Protein AF-A0A0P7U603-F1 (afdb_monomer_lite)

Sequence (77 aa):
KGKKEKKHKRKKDKKSKADSESSGPVQISKYLKEKKKGGKYSMISGKRIKMKVKKSKKDKQRDKNRAELLEFLNSAL

pLDDT: mean 74.29, std 16.14, range [47.19, 97.19]

Organism: Scleropages formosus (NCBI:txid113540)

Radius of gyration: 22.75 Å; chains: 1; bounding box: 64×42×39 Å

Structure (mmCIF, N/CA/C/O backbone):
data_AF-A0A0P7U603-F1
#
_entry.id   AF-A0A0P7U603-F1
#
loop_
_atom_site.group_PDB
_atom_site.id
_atom_site.type_symbol
_atom_site.label_atom_id
_atom_site.label_alt_id
_atom_site.label_comp_id
_atom_site.label_asym_id
_atom_site.label_entity_id
_atom_site.label_seq_id
_atom_site.pdbx_PDB_ins_code
_atom_site.Cartn_x
_atom_site.Cartn_y
_atom_site.Cartn_z
_atom_site.occupancy
_atom_site.B_iso_or_equiv
_atom_site.auth_seq_id
_atom_site.auth_comp_id
_atom_site.auth_asym_id
_atom_site.auth_atom_id
_atom_site.pdbx_PDB_model_num
ATOM 1 N N . LYS A 1 1 ? -51.353 -28.398 -1.929 1.00 48.44 1 LYS A N 1
ATOM 2 C CA . LYS A 1 1 ? -50.260 -29.390 -2.109 1.00 48.44 1 LYS A CA 1
ATOM 3 C C . LYS A 1 1 ? -49.046 -28.684 -2.715 1.00 48.44 1 LYS A C 1
ATOM 5 O O . LYS A 1 1 ? -49.230 -28.009 -3.714 1.00 48.44 1 LYS A O 1
ATOM 10 N N . GLY A 1 2 ? -47.852 -28.820 -2.117 1.00 47.84 2 GLY A N 1
ATOM 11 C CA . GLY A 1 2 ? -46.572 -28.451 -2.749 1.00 47.84 2 GLY A CA 1
ATOM 12 C C . GLY A 1 2 ? -45.691 -27.431 -2.011 1.00 47.84 2 GLY A C 1
ATOM 13 O O . GLY A 1 2 ? -45.360 -26.395 -2.578 1.00 47.84 2 GLY A O 1
ATOM 14 N N . LYS A 1 3 ? -45.258 -27.712 -0.772 1.00 53.16 3 LYS A N 1
ATOM 15 C CA . LYS A 1 3 ? -44.118 -26.998 -0.164 1.00 53.16 3 LYS A CA 1
ATOM 16 C C . LYS A 1 3 ? -42.833 -27.457 -0.873 1.00 53.16 3 LYS A C 1
ATOM 18 O O . LYS A 1 3 ? -42.449 -28.614 -0.749 1.00 53.16 3 LYS A O 1
ATOM 23 N N . LYS A 1 4 ? -42.173 -26.575 -1.635 1.00 62.16 4 LYS A N 1
ATOM 24 C CA . LYS A 1 4 ? -40.827 -26.829 -2.186 1.00 62.16 4 LYS A CA 1
ATOM 25 C C . LYS A 1 4 ? -39.800 -26.700 -1.060 1.00 62.16 4 LYS A C 1
ATOM 27 O O . LYS A 1 4 ? -39.376 -25.598 -0.715 1.00 62.16 4 LYS A O 1
ATOM 32 N N . GLU A 1 5 ? -39.416 -27.828 -0.479 1.00 61.03 5 GLU A N 1
ATOM 33 C CA . GLU A 1 5 ? -38.339 -27.896 0.506 1.00 61.03 5 GLU A CA 1
ATOM 34 C C . GLU A 1 5 ? -36.993 -27.546 -0.147 1.00 61.03 5 GLU A C 1
ATOM 36 O O . GLU A 1 5 ? -36.577 -28.124 -1.156 1.00 61.03 5 GLU A O 1
ATOM 41 N N . LYS A 1 6 ? -36.303 -26.547 0.415 1.00 64.19 6 LYS A N 1
ATOM 42 C CA . LYS A 1 6 ? -34.973 -26.126 -0.033 1.00 64.19 6 LYS A CA 1
ATOM 43 C C . LYS A 1 6 ? -33.958 -27.173 0.429 1.00 64.19 6 LYS A C 1
ATOM 45 O O . LYS A 1 6 ? -33.608 -27.219 1.602 1.00 64.19 6 LYS A O 1
ATOM 50 N N . LYS A 1 7 ? -33.480 -28.009 -0.499 1.00 61.91 7 LYS A N 1
ATOM 51 C CA . LYS A 1 7 ? -32.443 -29.022 -0.242 1.00 61.91 7 LYS A CA 1
ATOM 52 C C . LYS A 1 7 ? -31.224 -28.389 0.442 1.00 61.91 7 LYS A C 1
ATOM 54 O O . LYS A 1 7 ? -30.576 -27.502 -0.118 1.00 61.91 7 LYS A O 1
ATOM 59 N N . HIS A 1 8 ? -30.890 -28.872 1.637 1.00 58.94 8 HIS A N 1
ATOM 60 C CA . HIS A 1 8 ? -29.653 -28.524 2.328 1.00 58.94 8 HIS A CA 1
ATOM 61 C C . HIS A 1 8 ? -28.447 -28.958 1.479 1.00 58.94 8 HIS A C 1
ATOM 63 O O . HIS A 1 8 ? -28.272 -30.137 1.170 1.00 58.94 8 HIS A O 1
ATOM 69 N N . LYS A 1 9 ? -27.605 -27.995 1.085 1.00 62.88 9 LYS A N 1
ATOM 70 C CA . LYS A 1 9 ? -26.319 -28.274 0.433 1.00 62.88 9 LYS A CA 1
ATOM 71 C C . LYS A 1 9 ? -25.427 -29.029 1.423 1.00 62.88 9 LYS A C 1
ATOM 73 O O . LYS A 1 9 ? -25.107 -28.504 2.488 1.00 62.88 9 LYS A O 1
ATOM 78 N N . ARG A 1 10 ? -25.037 -30.257 1.069 1.00 61.38 10 ARG A N 1
ATOM 79 C CA . ARG A 1 10 ? -24.108 -31.087 1.850 1.00 61.38 10 ARG A CA 1
ATOM 80 C C . ARG A 1 10 ? -22.782 -30.343 2.042 1.00 61.38 10 ARG A C 1
ATOM 82 O O . ARG A 1 10 ? -22.240 -29.779 1.089 1.00 61.38 10 ARG A O 1
ATOM 89 N N . LYS A 1 11 ? -22.263 -30.335 3.273 1.00 59.41 11 LYS A N 1
ATOM 90 C CA . LYS A 1 11 ? -20.898 -29.880 3.561 1.00 59.41 11 LYS A CA 1
ATOM 91 C C . LYS A 1 11 ? -19.937 -30.866 2.896 1.00 59.41 11 LYS A C 1
ATOM 93 O O . LYS A 1 11 ? -20.006 -32.056 3.162 1.00 59.41 11 LYS A O 1
ATOM 98 N N . LYS A 1 12 ? -19.078 -30.372 2.003 1.00 57.97 12 LYS A N 1
ATOM 99 C CA . LYS A 1 12 ? -17.973 -31.154 1.441 1.00 57.97 12 LYS A CA 1
ATOM 100 C C . LYS A 1 12 ? -16.925 -31.322 2.537 1.00 57.97 12 LYS A C 1
ATOM 102 O O . LYS A 1 12 ? -16.363 -30.320 2.987 1.00 57.97 12 LYS A O 1
ATOM 107 N N . ASP A 1 13 ? -16.694 -32.558 2.959 1.00 52.47 13 ASP A N 1
ATOM 108 C CA . ASP A 1 13 ? -15.683 -32.894 3.955 1.00 52.47 13 ASP A CA 1
ATOM 109 C C . ASP A 1 13 ? -14.302 -32.417 3.494 1.00 52.47 13 ASP A C 1
ATOM 111 O O . ASP A 1 13 ? -13.828 -32.720 2.392 1.00 52.47 13 ASP A O 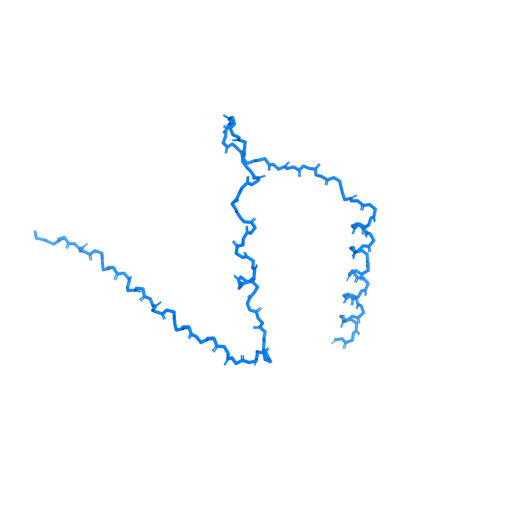1
ATOM 115 N N . LYS A 1 14 ? -13.662 -31.598 4.333 1.00 55.44 14 LYS A N 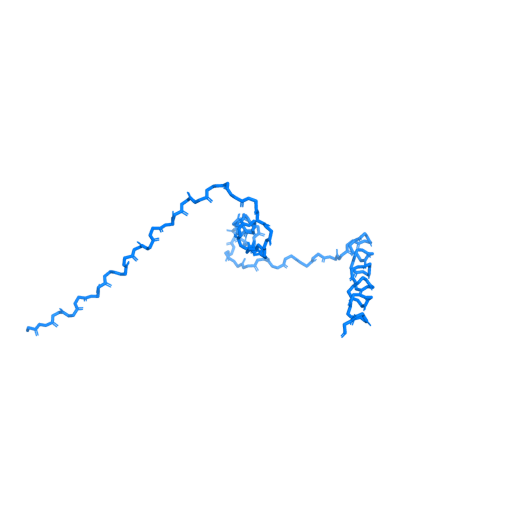1
ATOM 116 C CA . LYS A 1 14 ? -12.291 -31.137 4.117 1.00 55.44 14 LYS A CA 1
ATOM 117 C C . LYS A 1 14 ? -11.355 -32.259 4.539 1.00 55.44 14 LYS A C 1
ATOM 119 O O . LYS A 1 14 ? -11.072 -32.418 5.719 1.00 55.44 14 LYS A O 1
ATOM 124 N N . LYS A 1 15 ? -10.862 -33.006 3.553 1.00 51.50 15 LYS A N 1
ATOM 125 C CA . LYS A 1 15 ? -9.770 -33.967 3.712 1.00 51.50 15 LYS A CA 1
ATOM 126 C C . LYS A 1 15 ? -8.554 -33.234 4.297 1.00 51.50 15 LYS A C 1
ATOM 128 O O . LYS A 1 15 ? -7.945 -32.404 3.621 1.00 51.50 15 LYS A O 1
ATOM 133 N N . SER A 1 16 ? -8.237 -33.494 5.561 1.00 54.03 16 SER A N 1
ATOM 134 C CA . SER A 1 16 ? -6.999 -33.062 6.206 1.00 54.03 16 SER A CA 1
ATOM 135 C C . SER A 1 16 ? -5.858 -33.922 5.674 1.00 54.03 16 SER A C 1
ATOM 137 O O . SER A 1 16 ? -5.571 -34.987 6.209 1.00 54.03 16 SER A O 1
ATOM 139 N N . LYS A 1 17 ? -5.227 -33.481 4.584 1.00 52.41 17 LYS A N 1
ATOM 140 C CA . LYS A 1 17 ? -3.872 -33.924 4.258 1.00 52.41 17 LYS A CA 1
ATOM 141 C C . LYS A 1 17 ? -2.907 -32.928 4.888 1.00 52.41 17 LYS A C 1
ATOM 143 O O . LYS A 1 17 ? -2.653 -31.860 4.331 1.00 52.41 17 LYS A O 1
ATOM 148 N N . ALA A 1 18 ? -2.503 -33.245 6.113 1.00 53.88 18 ALA A N 1
ATOM 149 C CA . ALA A 1 18 ? -1.212 -32.821 6.623 1.00 53.88 18 ALA A CA 1
ATOM 150 C C . ALA A 1 18 ? -0.127 -33.545 5.807 1.00 53.88 18 ALA A C 1
ATOM 152 O O . ALA A 1 18 ? -0.373 -34.638 5.299 1.00 53.88 18 ALA A O 1
ATOM 153 N N . ASP A 1 19 ? 1.014 -32.885 5.654 1.00 49.41 19 ASP A N 1
ATOM 154 C CA . ASP A 1 19 ? 2.277 -33.476 5.209 1.00 49.41 19 ASP A CA 1
ATOM 155 C C . ASP A 1 19 ? 2.338 -33.989 3.766 1.00 49.41 19 ASP A C 1
ATOM 157 O O . ASP A 1 19 ? 2.368 -35.177 3.470 1.00 49.41 19 ASP A O 1
ATOM 161 N N . SER A 1 20 ? 2.449 -33.040 2.837 1.00 47.19 20 SER A N 1
ATOM 162 C CA . SER A 1 20 ? 3.347 -33.221 1.696 1.00 47.19 20 SER A CA 1
ATOM 163 C C . SER A 1 20 ? 3.887 -31.855 1.293 1.00 47.19 20 SER A C 1
ATOM 165 O O . SER A 1 20 ? 3.115 -30.959 0.938 1.00 47.19 20 SER A O 1
ATOM 167 N N . GLU A 1 21 ? 5.198 -31.702 1.413 1.00 57.44 21 GLU A N 1
ATOM 168 C CA . GLU A 1 21 ? 6.031 -30.592 0.952 1.00 57.44 21 GLU A CA 1
ATOM 169 C C . GLU A 1 21 ? 5.445 -29.900 -0.293 1.00 57.44 21 GLU A C 1
ATOM 171 O O . GLU A 1 21 ? 5.379 -30.467 -1.383 1.00 57.44 21 GLU A O 1
ATOM 176 N N . SER A 1 22 ? 4.928 -28.677 -0.135 1.00 55.50 22 SER A N 1
ATOM 177 C CA . SER A 1 22 ? 4.227 -27.997 -1.226 1.00 55.50 22 SER A CA 1
ATOM 178 C C . SER A 1 22 ? 5.207 -27.224 -2.109 1.00 55.50 22 SER A C 1
ATOM 180 O O . SER A 1 22 ? 5.402 -26.025 -1.913 1.00 55.50 22 SER A O 1
ATOM 182 N N . SER A 1 23 ? 5.759 -27.887 -3.124 1.00 62.22 23 SER A N 1
ATOM 183 C CA . SER A 1 23 ? 6.456 -27.262 -4.266 1.00 62.22 23 SER A CA 1
ATOM 184 C C . SER A 1 23 ? 5.468 -26.583 -5.247 1.00 62.22 23 SER A C 1
ATOM 186 O O . SER A 1 23 ? 5.565 -26.697 -6.464 1.00 62.22 23 SER A O 1
ATOM 188 N N . GLY A 1 24 ? 4.428 -25.918 -4.730 1.00 69.81 24 GLY A N 1
ATOM 189 C CA . GLY A 1 24 ? 3.346 -25.363 -5.546 1.00 69.81 24 GLY A CA 1
ATOM 190 C C . GLY A 1 24 ? 2.710 -24.109 -4.942 1.00 69.81 24 GLY A C 1
ATOM 191 O O . GLY A 1 24 ? 2.846 -23.861 -3.741 1.00 69.81 24 GLY A O 1
ATOM 192 N N . PRO A 1 25 ? 2.008 -23.300 -5.758 1.00 80.12 25 PRO A N 1
ATOM 193 C CA . PRO A 1 25 ? 1.476 -22.006 -5.344 1.00 80.12 25 PRO A CA 1
ATOM 194 C C . PRO A 1 25 ? 0.508 -22.154 -4.165 1.00 80.12 25 PRO A C 1
ATOM 196 O O . PRO A 1 25 ? -0.529 -22.816 -4.250 1.00 80.12 25 PRO A O 1
ATOM 199 N N . VAL A 1 26 ? 0.849 -21.523 -3.039 1.00 81.25 26 VAL A N 1
ATOM 200 C CA . VAL A 1 26 ? 0.076 -21.651 -1.802 1.00 81.25 26 VAL A CA 1
ATOM 201 C C . VAL A 1 26 ? -1.065 -20.637 -1.759 1.00 81.25 26 VAL A C 1
ATOM 203 O O . VAL A 1 26 ? -0.894 -19.446 -2.009 1.00 81.25 26 VAL A O 1
ATOM 206 N N . GLN A 1 27 ? -2.255 -21.098 -1.371 1.00 84.44 27 GLN A N 1
ATOM 207 C CA . GLN A 1 27 ? -3.419 -20.234 -1.208 1.00 84.44 27 GLN A CA 1
ATOM 208 C C . GLN A 1 27 ? -3.226 -19.268 -0.024 1.00 84.44 27 GLN A C 1
ATOM 210 O O . GLN A 1 27 ? -3.164 -19.686 1.132 1.00 84.44 27 GLN A O 1
ATOM 215 N N . ILE A 1 28 ? -3.218 -17.958 -0.289 1.00 76.94 28 ILE A N 1
ATOM 216 C CA . ILE A 1 28 ? -2.962 -16.894 0.708 1.00 76.94 28 ILE A CA 1
ATOM 217 C C . ILE A 1 28 ? -3.950 -16.950 1.893 1.00 76.94 28 ILE A C 1
ATOM 219 O O . ILE A 1 28 ? -3.597 -16.665 3.039 1.00 76.94 28 ILE A O 1
ATOM 223 N N . SER A 1 29 ? -5.190 -17.395 1.665 1.00 78.06 29 SER A N 1
ATOM 224 C CA . SER A 1 29 ? -6.187 -17.586 2.728 1.00 78.06 29 SER A CA 1
ATOM 225 C C . SER A 1 29 ? -5.855 -18.714 3.713 1.00 78.06 29 SER A C 1
ATOM 227 O O . SER A 1 29 ? -6.540 -18.831 4.728 1.00 78.06 29 SER A O 1
ATOM 229 N N . LYS A 1 30 ? -4.850 -19.559 3.443 1.00 81.00 30 LYS A N 1
ATOM 230 C CA . LYS A 1 30 ? -4.329 -20.549 4.401 1.00 81.00 30 LYS A CA 1
ATOM 231 C C . LYS A 1 30 ? -3.712 -19.852 5.617 1.00 81.00 30 LYS A C 1
ATOM 233 O O . LYS A 1 30 ? -3.961 -20.296 6.732 1.00 81.00 30 LYS A O 1
ATOM 238 N N . TYR A 1 31 ? -3.031 -18.726 5.394 1.00 73.69 31 TYR A N 1
ATOM 239 C CA . TYR A 1 31 ? -2.301 -17.973 6.421 1.00 73.69 31 TYR A CA 1
ATOM 240 C C . TYR A 1 31 ? -2.972 -16.639 6.799 1.00 73.69 31 TYR A C 1
ATOM 242 O O . TYR A 1 31 ? -2.713 -16.087 7.862 1.00 73.69 31 TYR A O 1
ATOM 250 N N . LEU A 1 32 ? -3.893 -16.119 5.977 1.00 66.62 32 LEU A N 1
ATOM 251 C CA . LEU A 1 32 ? -4.596 -14.849 6.222 1.00 66.62 32 LEU A CA 1
ATOM 252 C C . LEU A 1 32 ? -5.954 -15.022 6.938 1.00 66.62 32 LEU A C 1
ATOM 254 O O . LEU A 1 32 ? -6.922 -14.324 6.624 1.00 66.62 32 LEU A O 1
ATOM 258 N N . LYS A 1 33 ? -6.077 -15.968 7.877 1.00 66.19 33 LYS A N 1
ATOM 259 C CA . LYS A 1 33 ? -7.352 -16.200 8.592 1.00 66.19 33 LYS A CA 1
ATOM 260 C C . LYS A 1 33 ? -7.561 -15.273 9.792 1.00 66.19 33 LYS A C 1
ATOM 262 O O . LYS A 1 33 ? -8.703 -14.954 10.111 1.00 66.19 33 LYS A O 1
ATOM 267 N N . GLU A 1 34 ? -6.493 -14.776 10.408 1.00 60.25 34 GLU A N 1
ATOM 268 C CA . GLU A 1 34 ? -6.591 -14.184 11.753 1.00 60.25 34 GLU A CA 1
ATOM 269 C C . GLU A 1 34 ? -6.741 -12.655 11.785 1.00 60.25 34 GLU A C 1
ATOM 271 O O . GLU A 1 34 ? -7.122 -12.080 12.797 1.00 60.25 34 GLU A O 1
ATOM 276 N N . LYS A 1 35 ? -6.566 -11.947 10.661 1.00 57.41 35 LYS A N 1
ATOM 277 C CA . LYS A 1 35 ? -6.560 -10.465 10.659 1.00 57.41 35 LYS A CA 1
ATOM 278 C C . LYS A 1 35 ? -7.934 -9.780 10.571 1.00 57.41 35 LYS A C 1
ATOM 280 O O . LYS A 1 35 ? -8.001 -8.587 10.248 1.00 57.41 35 LYS A O 1
ATOM 285 N N . LYS A 1 36 ? -9.052 -10.488 10.782 1.00 56.72 36 LYS A N 1
ATOM 286 C CA . LYS A 1 36 ? -10.398 -9.938 10.488 1.00 56.72 36 LYS A CA 1
ATOM 287 C C . LYS A 1 36 ? -11.334 -9.687 11.671 1.00 56.72 36 LYS A C 1
ATOM 289 O O . LYS A 1 36 ? -12.383 -9.096 11.433 1.00 56.72 36 LYS A O 1
ATOM 294 N N . LYS A 1 37 ? -10.987 -10.017 12.914 1.00 55.12 37 LYS A N 1
ATOM 295 C CA . LYS A 1 37 ? -11.903 -9.811 14.050 1.00 55.12 37 LYS A CA 1
ATOM 296 C C . LYS A 1 37 ? -11.198 -9.035 15.164 1.00 55.12 37 LYS A C 1
ATOM 298 O O . LYS A 1 37 ? -10.384 -9.614 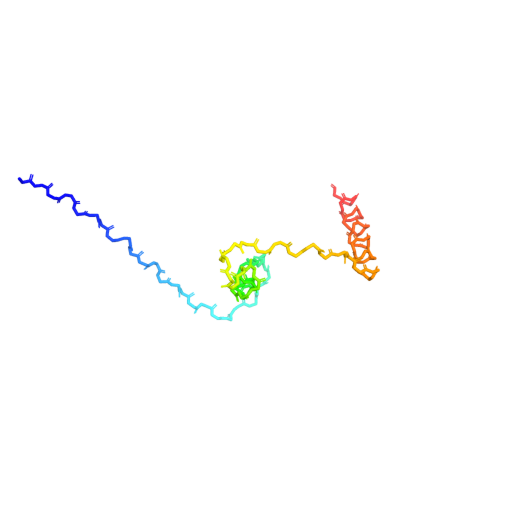15.858 1.00 55.12 37 LYS A O 1
ATOM 303 N N . GLY A 1 38 ? -11.461 -7.732 15.302 1.00 58.84 38 GLY A N 1
ATOM 304 C CA . GLY A 1 38 ? -11.109 -7.033 16.551 1.00 58.84 38 GLY A CA 1
ATOM 305 C C . GLY A 1 38 ? -10.884 -5.520 16.503 1.00 58.84 38 GLY A C 1
ATOM 306 O O . GLY A 1 38 ? -11.128 -4.867 17.501 1.00 58.84 38 GLY A O 1
ATOM 307 N N . GLY A 1 39 ? -10.459 -4.924 15.382 1.00 62.00 39 GLY A N 1
ATOM 308 C CA . GLY A 1 39 ? -9.903 -3.553 15.435 1.00 62.00 39 GLY A CA 1
ATOM 309 C C . GLY A 1 39 ? -10.558 -2.484 14.560 1.00 62.00 39 GLY A C 1
ATOM 310 O O . GLY A 1 39 ? -9.944 -1.449 14.332 1.00 62.00 39 GLY A O 1
ATOM 311 N N . LYS A 1 40 ? -11.727 -2.741 13.955 1.00 65.62 40 LYS A N 1
ATOM 312 C CA . LYS A 1 40 ? -12.230 -1.895 12.848 1.00 65.62 40 LYS A CA 1
ATOM 313 C C . LYS A 1 40 ? -13.594 -1.255 13.076 1.00 65.62 40 LYS A C 1
ATOM 315 O O . LYS A 1 40 ? -14.051 -0.574 12.167 1.00 65.62 40 LYS A O 1
ATOM 320 N N . TYR A 1 41 ? -14.238 -1.440 14.225 1.00 77.81 41 TYR A N 1
ATOM 321 C CA . TYR A 1 41 ? -15.559 -0.871 14.512 1.00 77.81 41 TYR A CA 1
ATOM 322 C C . TYR A 1 41 ? -15.528 -0.079 15.819 1.00 77.81 41 TYR A C 1
ATOM 324 O O . TYR A 1 41 ? -14.841 -0.463 16.760 1.00 77.81 41 TYR A O 1
ATOM 332 N N . SER A 1 42 ? -16.240 1.045 15.852 1.00 76.19 42 SER A N 1
ATOM 333 C CA . SER A 1 42 ? -16.447 1.854 17.053 1.00 76.19 42 SER A CA 1
ATOM 334 C C . SER A 1 42 ? -17.332 1.092 18.036 1.00 76.19 42 SER A C 1
ATOM 336 O O . SER A 1 42 ? -18.418 0.674 17.650 1.00 76.19 42 SER A O 1
ATOM 338 N N . MET A 1 43 ? -16.909 0.942 19.296 1.00 79.88 43 MET A N 1
ATOM 339 C CA . MET A 1 43 ? -17.746 0.320 20.338 1.00 79.88 43 MET A CA 1
ATOM 340 C C . MET A 1 43 ? -18.969 1.175 20.697 1.00 79.88 43 MET A C 1
ATOM 342 O O . MET A 1 43 ? -19.981 0.643 21.124 1.00 79.88 43 MET A O 1
ATOM 346 N N . ILE A 1 44 ? -18.887 2.490 20.473 1.00 81.88 44 ILE A N 1
ATOM 347 C CA . ILE A 1 44 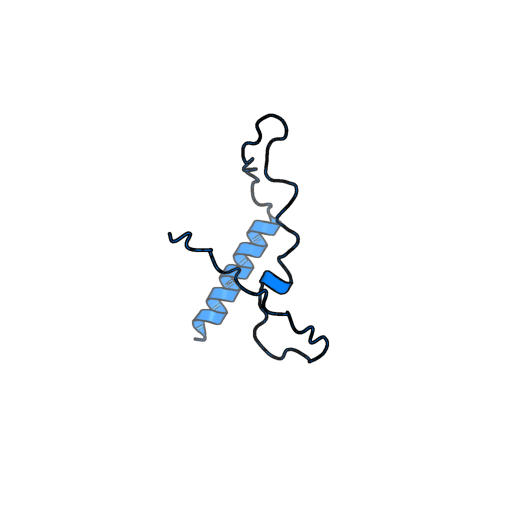? -19.954 3.444 20.794 1.00 81.88 44 ILE A CA 1
ATOM 348 C C . ILE A 1 44 ? -21.007 3.484 19.678 1.00 81.88 44 ILE A C 1
ATOM 350 O O . ILE A 1 44 ? -22.199 3.470 19.949 1.00 81.88 44 ILE A O 1
ATOM 354 N N . SER A 1 45 ? -20.581 3.533 18.409 1.00 82.38 45 SER A N 1
ATOM 355 C CA . SER A 1 45 ? -21.497 3.738 17.268 1.00 82.38 45 SER A CA 1
ATOM 356 C C . SER A 1 45 ? -21.669 2.529 16.348 1.00 82.38 45 SER A C 1
ATOM 358 O O . SER A 1 45 ? -22.437 2.597 15.391 1.00 82.38 45 SER A O 1
ATOM 360 N N . GLY A 1 46 ? -20.884 1.464 16.526 1.00 85.12 46 GLY A N 1
ATOM 361 C CA . GLY A 1 46 ? -20.843 0.316 15.613 1.00 85.12 46 GLY A CA 1
ATOM 362 C C . GLY A 1 46 ? -20.308 0.632 14.209 1.00 85.12 46 GLY A C 1
ATOM 363 O O . GLY A 1 46 ? -20.150 -0.271 13.388 1.00 85.12 46 GLY A O 1
ATOM 364 N N . LYS A 1 47 ? -19.994 1.898 13.898 1.00 87.94 47 LYS A N 1
ATOM 365 C CA . LYS A 1 47 ? -19.498 2.307 12.579 1.00 87.94 47 LYS A CA 1
ATOM 366 C C . LYS A 1 47 ? -18.049 1.882 12.388 1.00 87.94 47 LYS A C 1
ATOM 368 O O . LYS A 1 47 ? -17.245 1.865 13.322 1.00 87.94 47 LYS A O 1
ATOM 373 N N . ARG A 1 48 ? -17.694 1.554 11.145 1.00 82.31 48 ARG A N 1
ATOM 374 C CA . ARG A 1 48 ? -16.336 1.136 10.793 1.00 82.31 48 ARG A CA 1
ATOM 375 C C . ARG A 1 48 ? -15.359 2.305 10.950 1.00 82.31 48 ARG A C 1
ATOM 377 O O . ARG A 1 48 ? -15.437 3.277 10.202 1.00 82.31 48 ARG A O 1
ATOM 384 N N . ILE A 1 49 ? -14.400 2.183 11.862 1.00 80.81 49 ILE A N 1
ATOM 385 C CA . ILE A 1 49 ? -13.325 3.161 12.042 1.00 80.81 49 ILE A CA 1
ATOM 386 C C . ILE A 1 49 ? -12.265 2.909 10.966 1.00 80.81 49 ILE A C 1
ATOM 388 O O . ILE A 1 49 ? -11.607 1.866 10.932 1.00 80.81 49 ILE A O 1
ATOM 392 N N . LYS A 1 50 ? -12.094 3.878 10.062 1.00 78.44 50 LYS A N 1
ATOM 393 C CA . LYS A 1 50 ? -10.935 3.939 9.164 1.00 78.44 50 LYS A CA 1
ATOM 394 C C . LYS A 1 50 ? -9.855 4.770 9.851 1.00 78.44 50 LYS A C 1
ATOM 396 O O . LYS A 1 50 ? -9.865 5.992 9.756 1.00 78.44 50 LYS A O 1
ATOM 401 N N . MET A 1 51 ? -8.930 4.110 10.543 1.00 74.12 51 MET A N 1
ATOM 402 C CA . MET A 1 51 ? -7.767 4.790 11.109 1.00 74.12 51 MET A CA 1
ATOM 403 C C . MET A 1 51 ? -6.884 5.310 9.961 1.00 74.12 51 MET A C 1
ATOM 405 O O . MET A 1 51 ? -6.335 4.519 9.191 1.00 74.12 51 MET A O 1
ATOM 409 N N . LYS A 1 52 ? -6.779 6.635 9.811 1.00 76.88 52 LYS A N 1
ATOM 410 C CA . LYS A 1 52 ? -5.877 7.275 8.842 1.00 76.88 52 LYS A CA 1
ATOM 411 C C . LYS A 1 52 ? -4.484 7.391 9.466 1.00 76.88 52 LYS A C 1
ATOM 413 O O . LYS A 1 52 ? -4.154 8.407 10.064 1.00 76.88 52 LYS A O 1
ATOM 418 N N . VAL A 1 53 ? -3.677 6.339 9.345 1.00 83.12 53 VAL A N 1
ATOM 419 C CA . VAL A 1 53 ? -2.278 6.352 9.804 1.00 83.12 53 VAL A CA 1
ATOM 420 C C . VAL A 1 53 ? -1.373 6.820 8.668 1.00 83.12 53 VAL A C 1
ATOM 422 O O . VAL A 1 53 ? -1.476 6.329 7.543 1.00 83.12 53 VAL A O 1
ATOM 425 N N . LYS A 1 54 ? -0.473 7.766 8.953 1.00 89.00 54 LYS A N 1
ATOM 426 C CA . LYS A 1 54 ? 0.600 8.138 8.022 1.00 89.00 54 LYS A CA 1
ATOM 427 C C . LYS A 1 54 ? 1.647 7.020 7.995 1.00 89.00 54 LYS A C 1
ATOM 429 O O . LYS A 1 54 ? 2.033 6.520 9.046 1.00 89.00 54 LYS A O 1
ATOM 434 N N . LYS A 1 55 ? 2.137 6.649 6.809 1.00 89.62 55 LYS A N 1
ATOM 435 C CA . LYS A 1 55 ? 3.227 5.665 6.674 1.00 89.62 55 LYS A CA 1
ATOM 436 C C . LYS A 1 55 ? 4.480 6.154 7.405 1.00 89.62 55 LYS A C 1
ATOM 438 O O . LYS A 1 55 ? 4.863 7.318 7.237 1.00 89.62 55 LYS A O 1
ATOM 443 N N . SER A 1 56 ? 5.130 5.271 8.162 1.00 92.19 56 SER A N 1
ATOM 444 C CA . SER A 1 56 ? 6.417 5.593 8.786 1.00 92.19 56 SER A CA 1
ATOM 445 C C . SER A 1 56 ? 7.513 5.761 7.724 1.00 92.19 56 SER A C 1
ATOM 447 O O . SER A 1 56 ? 7.359 5.330 6.578 1.00 92.19 56 SER A O 1
ATOM 449 N N . LYS A 1 57 ? 8.650 6.373 8.088 1.00 94.62 57 LYS A N 1
ATOM 450 C CA . LYS A 1 57 ? 9.809 6.489 7.180 1.00 94.62 57 LYS A CA 1
ATOM 451 C C . LYS A 1 57 ? 10.278 5.111 6.684 1.00 94.62 57 LYS A C 1
ATOM 453 O O . LYS A 1 57 ? 10.533 4.948 5.496 1.00 94.62 57 LYS A O 1
ATOM 458 N N . LYS A 1 58 ? 10.299 4.110 7.576 1.00 94.62 58 LYS A N 1
ATOM 459 C CA . LYS A 1 58 ? 10.656 2.719 7.251 1.00 94.62 58 LYS A CA 1
ATOM 460 C C . LYS A 1 58 ? 9.664 2.088 6.273 1.00 94.62 58 LYS A C 1
ATOM 462 O O . LYS A 1 58 ? 10.079 1.411 5.341 1.00 94.62 58 LYS A O 1
ATOM 467 N N . ASP A 1 59 ? 8.366 2.333 6.449 1.00 92.88 59 ASP A N 1
ATOM 468 C CA . ASP A 1 59 ? 7.338 1.805 5.539 1.00 92.88 59 ASP A CA 1
ATOM 469 C C . ASP A 1 59 ? 7.485 2.379 4.134 1.00 92.88 59 ASP A C 1
ATOM 471 O O . ASP A 1 59 ? 7.434 1.635 3.161 1.00 92.88 59 ASP A O 1
ATOM 475 N N . LYS A 1 60 ? 7.742 3.688 4.030 1.00 95.25 60 LYS A N 1
ATOM 476 C CA . LYS A 1 60 ? 7.995 4.335 2.738 1.00 95.25 60 LYS A CA 1
ATOM 477 C C . LYS A 1 60 ? 9.211 3.733 2.031 1.00 95.25 60 LYS A C 1
ATOM 479 O O . LYS A 1 60 ? 9.142 3.516 0.829 1.00 95.25 60 LYS A O 1
ATOM 484 N N . GLN A 1 61 ? 10.295 3.450 2.760 1.00 95.75 61 GLN A N 1
ATOM 485 C CA . GLN A 1 61 ? 11.480 2.823 2.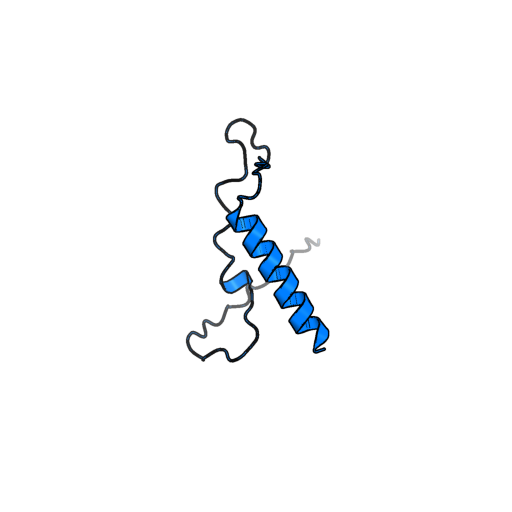168 1.00 95.75 61 GLN A CA 1
ATOM 486 C C . GLN A 1 61 ? 11.190 1.397 1.690 1.00 95.75 61 GLN A C 1
ATOM 488 O O . GLN A 1 61 ? 11.559 1.041 0.579 1.00 95.75 61 GLN A O 1
ATOM 493 N N . ARG A 1 62 ? 10.471 0.594 2.486 1.00 96.19 62 ARG A N 1
ATOM 494 C CA . ARG A 1 62 ? 10.073 -0.764 2.076 1.00 96.19 62 ARG A CA 1
ATOM 495 C C . ARG A 1 62 ? 9.217 -0.762 0.813 1.00 96.19 62 ARG A C 1
ATOM 497 O O . ARG A 1 62 ? 9.400 -1.628 -0.035 1.00 96.19 62 ARG A O 1
ATOM 504 N N . ASP A 1 63 ? 8.313 0.206 0.682 1.00 94.75 63 ASP A N 1
ATOM 505 C CA . ASP A 1 63 ? 7.480 0.343 -0.513 1.00 94.75 63 ASP A CA 1
ATOM 506 C C . ASP A 1 63 ? 8.305 0.704 -1.760 1.00 94.75 63 ASP A C 1
ATOM 508 O O . ASP A 1 63 ? 8.028 0.164 -2.828 1.00 94.75 63 ASP A O 1
ATOM 512 N N . LYS A 1 64 ? 9.334 1.556 -1.625 1.00 97.19 64 LYS A N 1
ATOM 513 C CA . LYS A 1 64 ? 10.274 1.870 -2.718 1.00 97.19 64 LYS A CA 1
ATOM 514 C C . LYS A 1 64 ? 11.066 0.640 -3.152 1.00 97.19 64 LYS A C 1
ATOM 516 O O . LYS A 1 64 ? 10.990 0.261 -4.312 1.00 97.19 64 LYS A O 1
ATOM 521 N N . ASN A 1 65 ? 11.702 -0.046 -2.201 1.00 95.38 65 ASN A N 1
ATOM 522 C CA . ASN A 1 65 ? 12.469 -1.263 -2.482 1.00 95.38 65 ASN A CA 1
ATOM 523 C C . ASN A 1 65 ? 11.596 -2.334 -3.157 1.00 95.38 65 ASN A C 1
ATOM 525 O O . ASN A 1 65 ? 12.042 -3.050 -4.048 1.00 95.38 65 ASN A O 1
ATOM 529 N N . ARG A 1 66 ? 10.327 -2.452 -2.736 1.00 96.81 66 ARG A N 1
ATOM 530 C CA . ARG A 1 66 ? 9.372 -3.371 -3.361 1.00 96.81 66 ARG A CA 1
ATOM 531 C C . ARG A 1 66 ? 9.062 -2.974 -4.803 1.00 96.81 66 ARG A C 1
ATOM 533 O O . ARG A 1 66 ? 8.948 -3.863 -5.636 1.00 96.81 66 ARG A O 1
ATOM 540 N N . ALA A 1 67 ? 8.866 -1.687 -5.077 1.00 96.56 67 ALA A N 1
ATOM 541 C CA . ALA A 1 67 ? 8.590 -1.206 -6.427 1.00 96.56 67 ALA A CA 1
ATOM 542 C C . ALA A 1 67 ? 9.782 -1.461 -7.359 1.00 96.56 67 ALA A C 1
ATOM 544 O O . ALA A 1 67 ? 9.588 -2.035 -8.420 1.00 96.56 67 ALA A O 1
ATOM 545 N N . GLU A 1 68 ? 10.997 -1.134 -6.919 1.00 94.75 68 GLU A N 1
ATOM 546 C CA . GLU A 1 68 ? 12.234 -1.369 -7.677 1.00 94.75 68 GLU A CA 1
ATOM 547 C C . GLU A 1 68 ? 12.450 -2.857 -7.980 1.00 94.75 68 GLU A C 1
ATOM 549 O O . GLU A 1 68 ? 12.742 -3.224 -9.114 1.00 94.75 68 GLU A O 1
ATOM 554 N N . LEU A 1 69 ? 12.234 -3.736 -6.995 1.00 95.94 69 LEU A N 1
ATOM 555 C CA . LEU A 1 69 ? 12.330 -5.180 -7.207 1.00 95.94 69 LEU A CA 1
ATOM 556 C C . LEU A 1 69 ? 11.284 -5.688 -8.207 1.00 95.94 69 LEU A C 1
ATOM 558 O O . LEU A 1 69 ? 11.590 -6.543 -9.030 1.00 95.94 69 LEU A O 1
ATOM 562 N N . LEU A 1 70 ? 10.045 -5.198 -8.120 1.00 95.06 70 LEU A N 1
ATOM 563 C CA . LEU A 1 70 ? 8.996 -5.593 -9.059 1.00 95.06 70 LEU A CA 1
ATOM 564 C C . LEU A 1 70 ? 9.314 -5.119 -10.473 1.00 95.06 70 LEU A C 1
ATOM 566 O O . LEU A 1 70 ? 9.131 -5.892 -11.403 1.00 95.06 70 LEU A O 1
ATOM 570 N N . GLU A 1 71 ? 9.810 -3.894 -10.619 1.00 95.50 71 GLU A N 1
ATOM 571 C CA . GLU A 1 71 ? 10.251 -3.366 -11.908 1.00 95.50 71 GLU A CA 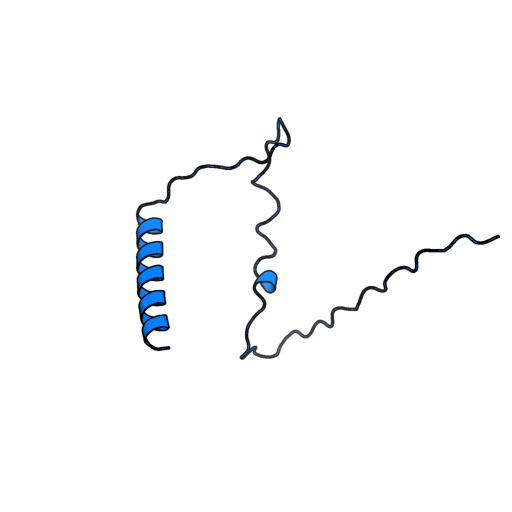1
ATOM 572 C C . GLU A 1 71 ? 11.352 -4.244 -12.510 1.00 95.50 71 GLU A C 1
ATOM 574 O O . GLU A 1 71 ? 11.220 -4.694 -13.641 1.00 95.50 71 GLU A O 1
ATOM 579 N N . PHE A 1 72 ? 12.375 -4.586 -11.722 1.00 95.50 72 PHE A N 1
ATOM 580 C CA . PHE A 1 72 ? 13.463 -5.468 -12.151 1.00 95.50 72 PHE A CA 1
ATOM 581 C C . PHE A 1 72 ? 12.984 -6.867 -12.576 1.00 95.50 72 PHE A C 1
ATOM 583 O O . PHE A 1 72 ? 13.434 -7.411 -13.580 1.00 95.50 72 PHE A O 1
ATOM 590 N N . LEU A 1 73 ? 12.071 -7.477 -11.816 1.00 94.88 73 LEU A N 1
ATOM 591 C CA . LEU A 1 73 ? 11.539 -8.800 -12.158 1.00 94.88 73 LEU A CA 1
ATOM 592 C C . LEU A 1 73 ? 10.638 -8.754 -13.394 1.00 94.88 73 LEU A C 1
ATOM 594 O O . LEU A 1 73 ? 10.623 -9.705 -14.170 1.00 94.88 73 LEU A O 1
ATOM 598 N N . ASN A 1 74 ? 9.901 -7.659 -13.576 1.00 93.19 74 ASN A N 1
ATOM 599 C CA . ASN A 1 74 ? 9.036 -7.466 -14.733 1.00 93.19 74 ASN A CA 1
ATOM 600 C C . ASN A 1 74 ? 9.824 -7.077 -15.986 1.00 93.19 74 ASN A C 1
ATOM 602 O O . ASN A 1 74 ? 9.349 -7.345 -17.079 1.00 93.19 74 ASN A O 1
ATOM 606 N N . SER A 1 75 ? 11.007 -6.470 -15.854 1.00 87.81 75 SER A N 1
ATOM 607 C CA . SER A 1 75 ? 11.854 -6.142 -17.004 1.00 87.81 75 SER A CA 1
ATOM 608 C C . SER A 1 75 ? 12.560 -7.365 -17.599 1.00 87.81 75 SER A C 1
ATOM 610 O O . SER A 1 75 ? 13.110 -7.277 -18.690 1.00 87.81 75 SER A O 1
ATOM 612 N N . ALA A 1 76 ? 12.600 -8.483 -16.867 1.00 76.44 76 ALA A N 1
ATOM 613 C CA . ALA A 1 76 ? 13.147 -9.763 -17.321 1.00 76.44 76 ALA A CA 1
ATOM 614 C C . ALA A 1 76 ? 12.075 -10.710 -17.906 1.00 76.44 76 ALA A C 1
ATOM 616 O O . ALA A 1 76 ? 12.376 -11.881 -18.155 1.00 76.44 76 ALA A O 1
ATOM 617 N N . LEU A 1 77 ? 10.842 -10.224 -18.085 1.00 58.31 77 LEU A N 1
ATOM 618 C CA . LEU A 1 77 ? 9.700 -10.948 -18.647 1.00 58.31 77 LEU A CA 1
ATOM 619 C C . LEU A 1 77 ? 9.223 -10.273 -19.939 1.00 58.31 77 LEU A C 1
ATOM 621 O O . LEU A 1 77 ? 8.774 -11.015 -20.838 1.00 58.31 77 LEU A O 1
#

Secondary structure (DSSP, 8-state):
------PPPPP------------SPPPGGGT-SSTTSSSSB-TTT--B----PPPPHHHHHHHHHHHHHHHHHHHT-

Foldseek 3Di:
DDDPDDDDDDDDDDPDDDDDDDPDDDDPCVPPVPPPPDDFADPVPRDGDDPPDDQDPVRVVVVVVVVVVVVVVVVVD